Protein AF-A0A8T3RCW5-F1 (afdb_monomer_lite)

Secondary structure (DSSP, 8-state):
----HHHHHHHHTTEEEETTEEEEE--------PPPTTTTTTPPPPPTTTT-HHHHHHHHHHHH---

Structure (mmCIF, N/CA/C/O backbone):
data_AF-A0A8T3RCW5-F1
#
_entry.id   AF-A0A8T3RCW5-F1
#
loop_
_atom_site.group_PDB
_atom_site.id
_atom_site.type_symbol
_atom_site.label_atom_id
_atom_site.label_alt_id
_atom_site.label_comp_id
_atom_site.label_asym_id
_atom_site.label_entity_id
_atom_site.label_seq_id
_atom_site.pdbx_PDB_ins_code
_atom_site.Cartn_x
_atom_site.Cartn_y
_atom_site.Cartn_z
_atom_site.occupancy
_atom_site.B_iso_or_equiv
_atom_site.auth_seq_id
_atom_site.auth_comp_id
_atom_site.auth_asym_id
_atom_site.auth_atom_id
_atom_site.pdbx_PDB_model_num
ATOM 1 N N . MET A 1 1 ? 21.107 20.370 -18.043 1.00 46.34 1 MET A N 1
ATOM 2 C CA . MET A 1 1 ? 21.172 19.479 -16.864 1.00 46.34 1 MET A CA 1
ATOM 3 C C . MET A 1 1 ? 22.406 18.596 -17.013 1.00 46.34 1 MET A C 1
ATOM 5 O O . MET A 1 1 ? 22.385 17.680 -17.822 1.00 46.34 1 MET A O 1
ATOM 9 N N . LEU A 1 2 ?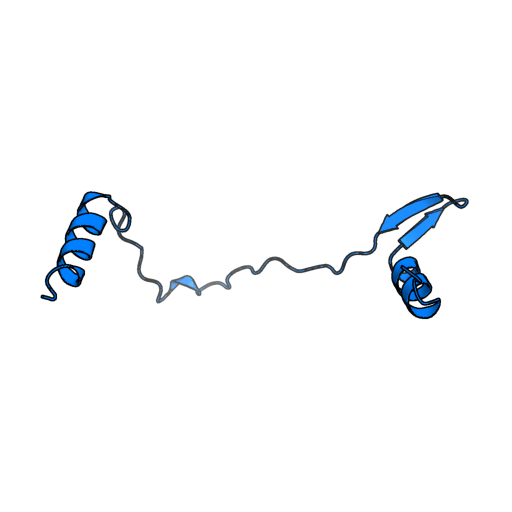 23.511 18.933 -16.340 1.00 51.66 2 LEU A N 1
ATOM 10 C CA . LEU A 1 2 ? 24.746 18.139 -16.361 1.00 51.66 2 LEU A CA 1
ATOM 11 C C . LEU A 1 2 ? 24.639 17.071 -15.270 1.00 51.66 2 LEU A C 1
ATOM 13 O O . LEU A 1 2 ? 24.645 17.401 -14.089 1.00 51.66 2 LEU A O 1
ATOM 17 N N . VAL A 1 3 ? 24.485 15.808 -15.662 1.00 58.97 3 VAL A N 1
ATOM 18 C CA . VAL A 1 3 ? 24.524 14.685 -14.717 1.00 58.97 3 VAL A CA 1
ATOM 19 C C . VAL A 1 3 ? 25.989 14.442 -14.367 1.00 58.97 3 VAL A C 1
ATOM 21 O O . VAL A 1 3 ? 26.803 14.174 -1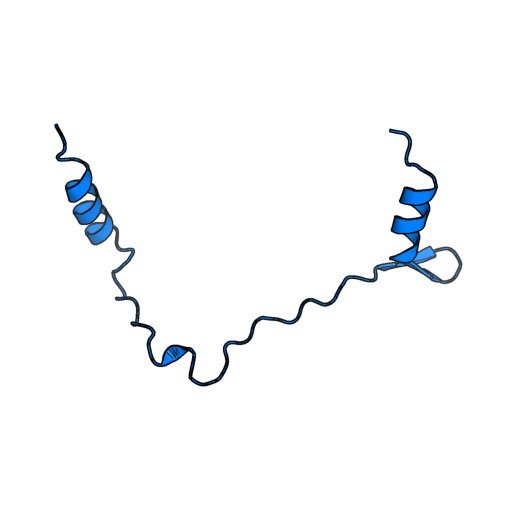5.250 1.00 58.97 3 VAL A O 1
ATOM 24 N N . ASN A 1 4 ? 26.335 14.567 -13.087 1.00 78.69 4 ASN A N 1
ATOM 25 C CA . ASN A 1 4 ? 27.683 14.290 -12.599 1.00 78.69 4 ASN A CA 1
ATOM 26 C C . ASN A 1 4 ? 28.036 12.817 -12.898 1.00 78.69 4 ASN A C 1
ATOM 28 O O . ASN A 1 4 ? 27.201 11.928 -12.732 1.00 78.69 4 ASN A O 1
ATOM 32 N N . MET A 1 5 ? 29.270 12.538 -13.328 1.00 70.75 5 MET A N 1
ATOM 33 C CA . MET A 1 5 ? 29.744 11.186 -13.662 1.00 70.75 5 MET A CA 1
ATOM 34 C C . MET A 1 5 ? 29.507 10.181 -12.521 1.00 70.75 5 MET A C 1
ATOM 36 O O . MET A 1 5 ? 29.190 9.016 -12.766 1.00 70.75 5 MET A O 1
ATOM 40 N N . LEU A 1 6 ? 29.590 10.641 -11.269 1.00 70.00 6 LEU A N 1
ATOM 41 C CA . LEU A 1 6 ? 29.291 9.829 -10.089 1.00 70.00 6 LEU A CA 1
ATOM 42 C C . LEU A 1 6 ? 27.807 9.431 -10.012 1.00 70.00 6 LEU A C 1
ATOM 44 O O . LEU A 1 6 ? 27.474 8.289 -9.697 1.00 70.00 6 LEU A O 1
ATOM 48 N N . GLU A 1 7 ? 26.915 10.358 -10.352 1.00 65.94 7 GLU A N 1
ATOM 49 C CA . GLU A 1 7 ? 25.470 10.142 -10.364 1.00 65.94 7 GLU A CA 1
ATOM 50 C C . GLU A 1 7 ? 25.060 9.203 -11.509 1.00 65.94 7 GLU A C 1
ATOM 52 O O . GLU A 1 7 ? 24.256 8.291 -11.314 1.00 65.94 7 GLU A O 1
ATOM 57 N N . ALA A 1 8 ? 25.681 9.351 -12.683 1.00 67.69 8 ALA A N 1
ATOM 58 C CA . ALA A 1 8 ? 25.495 8.440 -13.809 1.00 67.69 8 ALA A CA 1
ATOM 59 C C . ALA A 1 8 ? 25.958 7.010 -13.473 1.00 67.69 8 ALA A C 1
ATOM 61 O O . ALA A 1 8 ? 25.245 6.045 -13.753 1.00 67.69 8 ALA A O 1
ATOM 62 N N . LYS A 1 9 ? 27.113 6.866 -12.805 1.00 66.06 9 LYS A N 1
ATOM 63 C CA . LYS A 1 9 ? 27.647 5.564 -12.373 1.00 66.06 9 LYS A CA 1
ATOM 64 C C . LYS A 1 9 ? 26.760 4.894 -11.319 1.00 66.06 9 LYS A C 1
ATOM 66 O O . LYS A 1 9 ? 26.524 3.692 -11.398 1.00 66.06 9 LYS A O 1
ATOM 71 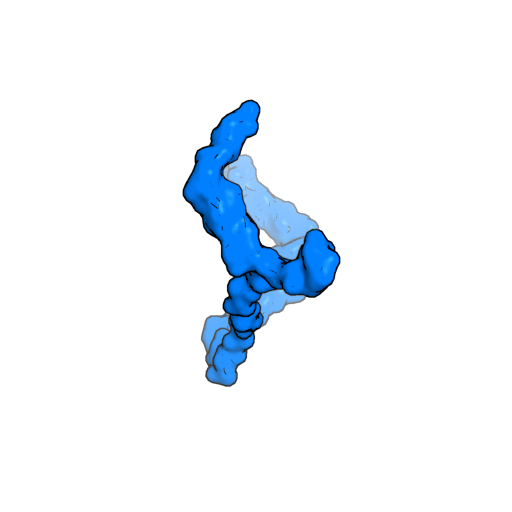N N . SER A 1 10 ? 26.23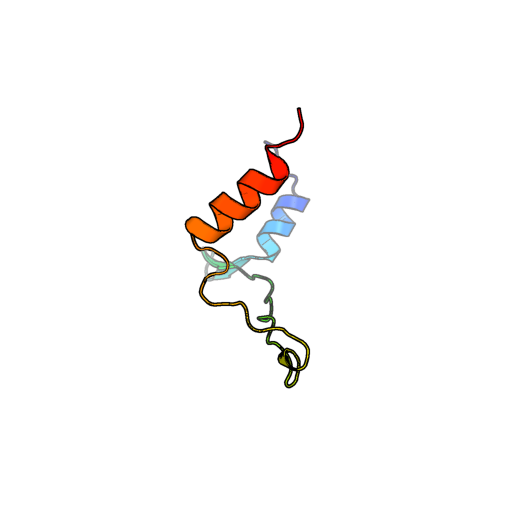2 5.672 -10.375 1.00 65.62 10 SER A N 1
ATOM 72 C CA . SER A 1 10 ? 25.278 5.194 -9.365 1.00 65.62 10 SER A CA 1
ATOM 73 C C . SER A 1 10 ? 23.959 4.717 -9.986 1.00 65.62 10 SER A C 1
ATOM 75 O O . SER A 1 10 ? 23.400 3.703 -9.584 1.00 65.62 10 SER A O 1
ATOM 77 N N . ARG A 1 11 ? 23.469 5.390 -11.033 1.00 66.38 11 ARG A N 1
ATOM 78 C CA . ARG A 1 11 ? 22.270 4.937 -11.756 1.00 66.38 11 ARG A CA 1
ATOM 79 C C . ARG A 1 11 ? 22.524 3.635 -12.523 1.00 66.38 11 ARG A C 1
ATOM 81 O O . ARG A 1 11 ? 21.655 2.762 -12.530 1.00 66.38 11 ARG A O 1
ATOM 88 N N . LEU A 1 12 ? 23.715 3.47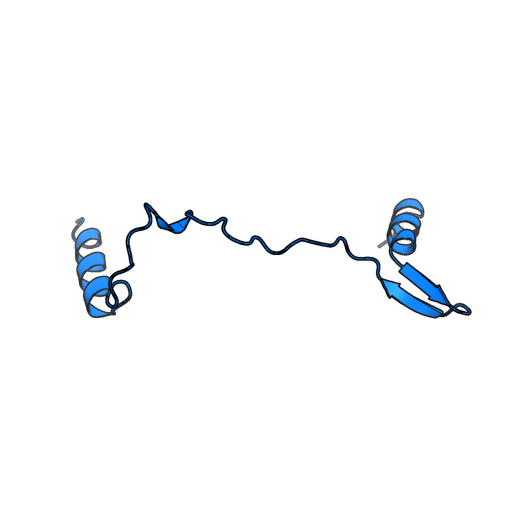7 -13.108 1.00 66.00 12 LEU A N 1
ATOM 89 C CA . LEU A 1 12 ? 24.096 2.274 -13.855 1.00 66.00 12 LEU A CA 1
ATOM 90 C C . LEU A 1 12 ? 24.254 1.028 -12.976 1.00 66.00 12 LEU A C 1
ATOM 92 O O . LEU A 1 12 ? 23.950 -0.066 -13.436 1.00 66.00 12 LEU A O 1
ATOM 96 N N . SER A 1 13 ? 24.690 1.168 -11.720 1.00 69.38 13 SER A N 1
ATOM 97 C CA . SER A 1 13 ? 24.887 0.017 -10.822 1.00 69.38 13 SER A CA 1
ATOM 98 C C . SER A 1 13 ? 23.586 -0.722 -10.484 1.00 69.38 13 SER A C 1
ATOM 100 O O . SER A 1 13 ? 23.624 -1.888 -10.102 1.00 69.38 13 SER A O 1
ATOM 102 N N . SER A 1 14 ? 22.432 -0.072 -10.663 1.00 74.12 14 SER A N 1
ATOM 103 C CA . SER A 1 14 ? 21.109 -0.684 -10.490 1.00 74.12 14 SER A CA 1
ATOM 104 C C . SER A 1 14 ? 20.586 -1.409 -11.735 1.00 74.12 14 SER A C 1
ATOM 106 O O . SER A 1 14 ? 19.482 -1.946 -11.700 1.00 74.12 14 SER A O 1
ATOM 108 N N . LEU A 1 15 ? 21.328 -1.416 -12.844 1.00 77.81 15 LEU A N 1
ATOM 109 C CA . LEU A 1 15 ? 20.877 -1.941 -14.130 1.00 77.81 15 LEU A CA 1
ATOM 110 C C . LEU A 1 15 ? 21.686 -3.180 -14.532 1.00 77.81 15 LEU A C 1
ATOM 112 O O . LEU A 1 15 ? 22.911 -3.193 -14.463 1.00 77.81 15 LEU A O 1
ATOM 116 N N . VAL A 1 16 ? 20.992 -4.218 -14.992 1.00 78.44 16 VAL A N 1
ATOM 117 C CA . VAL A 1 16 ? 21.590 -5.437 -15.546 1.00 78.44 16 VAL A CA 1
ATOM 118 C C . VAL A 1 16 ? 21.556 -5.336 -17.064 1.00 78.44 16 VAL A C 1
ATOM 120 O O . VAL A 1 16 ? 20.497 -5.083 -17.644 1.00 78.44 16 VAL A O 1
ATOM 123 N N . ALA A 1 17 ? 22.701 -5.555 -17.710 1.00 83.00 17 ALA A N 1
ATOM 124 C CA . ALA A 1 17 ? 22.832 -5.544 -19.162 1.00 83.00 17 ALA A CA 1
ATOM 125 C C . ALA A 1 17 ? 23.235 -6.925 -19.695 1.00 83.00 17 ALA A C 1
ATOM 127 O O . ALA A 1 17 ? 24.059 -7.615 -19.096 1.00 83.00 17 ALA A O 1
ATOM 128 N N . ARG A 1 18 ? 22.689 -7.310 -20.850 1.00 78.19 18 ARG A N 1
ATOM 129 C CA . ARG A 1 18 ? 23.086 -8.501 -21.609 1.00 78.19 18 ARG A CA 1
ATOM 130 C C . ARG A 1 18 ? 23.344 -8.088 -23.054 1.00 78.19 18 ARG A C 1
ATOM 132 O O . ARG A 1 18 ? 22.493 -7.452 -23.665 1.00 78.19 18 ARG A O 1
ATOM 139 N N . ASN A 1 19 ? 24.512 -8.440 -23.595 1.00 82.31 19 ASN A N 1
ATOM 140 C CA . ASN A 1 19 ? 24.917 -8.109 -24.971 1.00 82.31 19 ASN A CA 1
ATOM 141 C C . ASN A 1 19 ? 24.788 -6.608 -25.315 1.00 82.31 19 ASN A C 1
ATOM 143 O O . ASN A 1 19 ? 24.331 -6.253 -26.395 1.00 82.31 19 ASN A O 1
ATOM 147 N N . GLY A 1 20 ? 25.142 -5.719 -24.381 1.00 81.06 20 GLY A N 1
ATOM 148 C CA . GLY A 1 20 ? 25.069 -4.266 -24.588 1.00 81.06 20 GLY A CA 1
ATOM 149 C C . GLY A 1 20 ? 23.669 -3.651 -24.456 1.00 81.06 20 GLY A C 1
ATOM 150 O O . GLY A 1 20 ? 23.551 -2.430 -24.499 1.00 81.06 20 GLY A O 1
ATOM 151 N N . ALA A 1 21 ? 22.624 -4.456 -24.233 1.00 77.94 21 ALA A N 1
ATOM 152 C CA . ALA A 1 21 ? 21.263 -3.985 -23.990 1.00 77.94 21 ALA A CA 1
ATOM 153 C C . ALA A 1 21 ? 20.876 -4.124 -22.510 1.00 77.94 21 ALA A C 1
ATOM 155 O O . ALA A 1 21 ? 21.199 -5.123 -21.864 1.00 77.94 21 ALA A O 1
ATOM 156 N N . LEU A 1 22 ? 20.167 -3.132 -21.967 1.00 80.31 22 LEU A N 1
ATOM 157 C CA . LEU A 1 22 ? 19.613 -3.183 -20.613 1.00 80.31 22 LEU A CA 1
ATOM 158 C C . LEU A 1 22 ? 18.445 -4.174 -20.569 1.00 80.31 22 LEU A C 1
ATOM 160 O O . LEU A 1 22 ? 17.502 -4.045 -21.345 1.00 80.31 22 LEU A O 1
ATOM 164 N N . VAL A 1 23 ? 18.502 -5.146 -19.660 1.00 84.38 23 VAL A N 1
ATOM 165 C CA . VAL A 1 23 ? 17.511 -6.231 -19.567 1.00 84.38 23 VAL A CA 1
ATOM 166 C C . VAL A 1 23 ? 16.725 -6.236 -18.260 1.00 84.38 23 VAL A C 1
ATOM 168 O O . VAL A 1 23 ? 15.612 -6.750 -18.234 1.00 84.38 23 VAL A O 1
ATOM 171 N N . ALA A 1 24 ? 17.263 -5.669 -17.177 1.00 82.19 24 ALA A N 1
ATOM 172 C CA . ALA A 1 24 ? 16.550 -5.590 -15.905 1.00 82.19 24 ALA A CA 1
ATOM 173 C C . ALA A 1 24 ? 17.057 -4.443 -15.026 1.00 82.19 24 ALA A C 1
ATOM 175 O O . ALA A 1 24 ? 18.188 -3.979 -15.172 1.00 82.19 24 ALA A O 1
ATOM 176 N N . LYS A 1 25 ? 16.220 -4.022 -14.074 1.00 83.50 25 LYS A N 1
ATOM 177 C CA . LYS A 1 25 ? 16.584 -3.088 -13.007 1.00 83.50 25 LYS A CA 1
ATOM 178 C C . LYS A 1 25 ? 16.483 -3.793 -11.659 1.00 83.50 25 LYS A C 1
ATOM 180 O O . LYS A 1 25 ? 15.447 -4.364 -11.333 1.00 83.50 25 LYS A O 1
ATOM 185 N N . ILE A 1 26 ? 17.546 -3.717 -10.870 1.00 83.62 26 ILE A N 1
ATOM 186 C CA . ILE A 1 26 ? 17.575 -4.173 -9.486 1.00 83.62 26 ILE A CA 1
ATOM 187 C C . ILE A 1 26 ? 16.813 -3.146 -8.651 1.00 83.62 26 ILE A C 1
ATOM 189 O O . ILE A 1 26 ? 17.202 -1.980 -8.553 1.00 83.62 26 ILE A O 1
ATOM 193 N N . VAL A 1 27 ? 15.708 -3.583 -8.053 1.00 84.00 27 VAL A N 1
ATOM 194 C CA . VAL A 1 27 ? 14.915 -2.783 -7.118 1.00 84.00 27 VAL A CA 1
ATOM 195 C C . VAL A 1 27 ? 15.029 -3.414 -5.740 1.00 84.00 27 VAL A C 1
ATOM 197 O O . VAL A 1 27 ? 15.021 -4.636 -5.603 1.00 84.00 27 VAL A O 1
ATOM 200 N N . LYS A 1 28 ? 15.154 -2.576 -4.708 1.00 84.38 28 LYS A N 1
ATOM 201 C CA . LYS A 1 28 ? 15.153 -3.045 -3.325 1.00 84.38 28 LYS A CA 1
ATOM 202 C C . LYS A 1 28 ? 13.840 -3.775 -3.050 1.00 84.38 28 LYS A C 1
ATOM 204 O O . LYS A 1 28 ? 12.768 -3.191 -3.195 1.00 84.38 28 LYS A O 1
ATOM 209 N N . TYR A 1 29 ? 13.938 -5.029 -2.626 1.00 85.44 29 TYR A N 1
ATOM 210 C CA . TYR A 1 29 ? 12.779 -5.773 -2.161 1.00 85.44 29 TYR A CA 1
ATOM 211 C C . TYR A 1 29 ? 12.253 -5.147 -0.866 1.00 85.44 29 TYR A C 1
ATOM 213 O O . TYR A 1 29 ? 13.003 -4.954 0.095 1.00 85.44 29 TYR A O 1
ATOM 221 N N . VAL A 1 30 ? 10.964 -4.820 -0.852 1.00 87.44 30 VAL A N 1
ATOM 222 C CA . VAL A 1 30 ? 10.248 -4.362 0.338 1.00 87.44 30 VAL A CA 1
ATOM 223 C C . VAL A 1 30 ? 9.256 -5.457 0.696 1.00 87.44 30 VAL A C 1
ATOM 225 O O . VAL A 1 30 ? 8.316 -5.710 -0.053 1.00 87.44 30 VAL A O 1
ATOM 228 N N . ALA A 1 31 ? 9.494 -6.136 1.820 1.00 87.75 31 ALA A N 1
ATOM 229 C CA . ALA A 1 31 ? 8.601 -7.189 2.282 1.00 87.75 31 ALA A CA 1
ATOM 230 C C . ALA A 1 31 ? 7.221 -6.597 2.629 1.00 87.75 31 ALA A C 1
ATOM 232 O O . ALA A 1 31 ? 7.160 -5.544 3.276 1.00 87.75 31 ALA A O 1
ATOM 233 N N . PRO A 1 32 ? 6.114 -7.253 2.238 1.00 83.62 32 PRO A N 1
ATOM 234 C CA . PRO A 1 32 ? 4.785 -6.818 2.641 1.00 83.62 32 PRO A CA 1
ATOM 235 C C . PRO A 1 32 ? 4.661 -6.887 4.166 1.00 83.62 32 PRO A C 1
ATOM 237 O O . PRO A 1 32 ? 5.076 -7.860 4.799 1.00 83.62 32 PRO A O 1
ATOM 240 N N . LYS A 1 33 ? 4.085 -5.845 4.773 1.00 83.00 33 LYS A N 1
ATOM 241 C CA . LYS A 1 33 ? 3.862 -5.790 6.222 1.00 83.00 33 LYS A CA 1
ATOM 242 C C . LYS A 1 33 ? 2.691 -6.703 6.587 1.00 83.00 33 LYS A C 1
ATOM 244 O O . LYS A 1 33 ? 1.541 -6.272 6.607 1.00 83.00 33 LYS A O 1
ATOM 249 N N . VAL A 1 34 ? 2.984 -7.970 6.862 1.00 85.38 34 VAL A N 1
ATOM 250 C CA . VAL A 1 34 ? 1.994 -8.931 7.364 1.00 85.38 34 VAL A CA 1
ATOM 251 C C . VAL A 1 34 ? 1.785 -8.680 8.855 1.00 85.38 34 VAL A C 1
ATOM 253 O O . VAL A 1 34 ? 2.745 -8.577 9.620 1.00 85.38 34 VAL A O 1
ATOM 256 N N . ARG A 1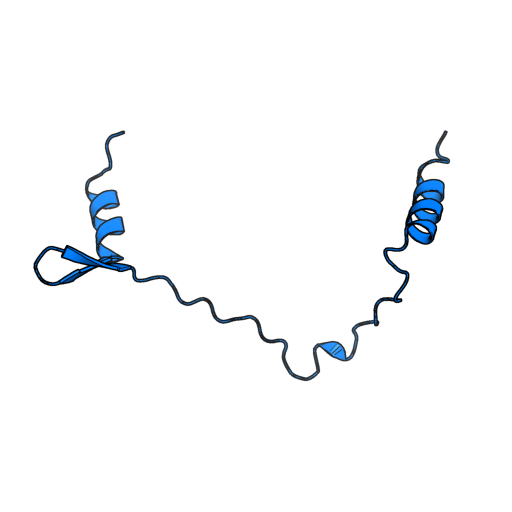 35 ? 0.525 -8.538 9.277 1.00 80.69 35 ARG A N 1
ATOM 257 C CA . ARG A 1 35 ? 0.189 -8.376 10.697 1.00 80.69 35 ARG A CA 1
ATOM 258 C C . ARG A 1 35 ? 0.460 -9.700 11.431 1.00 80.69 35 ARG A C 1
ATOM 260 O O . ARG A 1 35 ? 0.010 -10.737 10.944 1.00 80.69 35 ARG A O 1
ATOM 267 N N . PRO A 1 36 ? 1.166 -9.695 12.576 1.00 84.31 36 PRO A N 1
ATOM 268 C CA . PRO A 1 36 ? 1.410 -10.918 13.330 1.00 84.31 36 PRO A CA 1
ATOM 269 C C . PRO A 1 36 ? 0.103 -11.476 13.925 1.00 84.31 36 PRO A C 1
ATOM 271 O O . PRO A 1 36 ? -0.848 -10.714 14.148 1.00 84.31 36 PRO A O 1
ATOM 274 N N . PRO A 1 37 ? 0.043 -12.786 14.223 1.00 82.19 37 PRO A N 1
ATOM 275 C CA . PRO A 1 37 ? -1.072 -13.375 14.957 1.00 82.19 37 PRO A CA 1
ATOM 276 C C . PRO A 1 37 ? -1.315 -12.620 16.271 1.00 82.19 37 PRO A C 1
ATOM 278 O O . PRO A 1 37 ? -0.380 -12.359 17.023 1.00 82.19 37 PRO A O 1
ATOM 281 N N . GLY A 1 38 ? -2.564 -12.232 16.536 1.00 83.38 38 GLY A N 1
ATOM 282 C CA . GLY A 1 38 ? -2.926 -11.446 17.722 1.00 83.38 38 GLY A CA 1
ATOM 283 C C . GLY A 1 38 ? -2.873 -9.925 17.548 1.00 83.38 38 GLY A C 1
ATOM 284 O O . GLY A 1 38 ? -3.356 -9.220 18.426 1.00 83.38 38 GLY A O 1
ATOM 285 N N . ALA A 1 39 ? -2.423 -9.397 16.401 1.00 82.31 39 ALA A N 1
ATOM 286 C CA . ALA A 1 39 ? -2.456 -7.953 16.112 1.00 82.31 39 ALA A CA 1
ATOM 287 C C . ALA A 1 39 ? -3.871 -7.328 16.107 1.00 82.31 39 ALA A C 1
ATOM 289 O O . ALA A 1 39 ? -4.007 -6.117 15.962 1.00 82.31 39 ALA A O 1
ATOM 290 N N . TRP A 1 40 ? -4.910 -8.156 16.215 1.00 77.44 40 TRP A N 1
ATOM 291 C CA . TRP A 1 40 ? -6.320 -7.780 16.186 1.00 77.44 40 TRP A CA 1
ATOM 292 C C . TRP A 1 40 ? -6.965 -7.835 17.582 1.00 77.44 40 TRP A C 1
ATOM 294 O O . TRP A 1 40 ? -8.126 -7.477 17.707 1.00 77.44 40 TRP A O 1
ATOM 304 N N . ARG A 1 41 ? -6.238 -8.286 18.623 1.00 76.44 41 ARG A N 1
ATOM 305 C CA . ARG A 1 41 ? -6.792 -8.564 19.964 1.00 76.44 41 ARG A CA 1
ATOM 306 C C . ARG A 1 41 ? -7.437 -7.338 20.623 1.00 76.44 41 ARG A C 1
ATOM 308 O O . ARG A 1 41 ? -8.459 -7.499 21.273 1.00 76.44 41 ARG A O 1
ATOM 315 N N . ASP A 1 42 ? -6.875 -6.154 20.394 1.00 83.62 42 ASP A N 1
ATOM 316 C CA . ASP A 1 42 ? -7.337 -4.891 20.987 1.00 83.62 42 ASP A CA 1
ATOM 317 C C . ASP A 1 42 ? -7.825 -3.890 19.923 1.00 83.62 42 ASP A C 1
ATOM 319 O O . ASP A 1 42 ? -7.905 -2.688 20.173 1.00 83.62 42 ASP A O 1
ATOM 323 N N . GLN A 1 43 ? -8.114 -4.364 18.703 1.00 79.94 43 GLN A N 1
ATOM 324 C CA . GLN A 1 43 ? -8.727 -3.521 17.676 1.00 79.94 43 GLN A CA 1
ATOM 325 C C . GLN A 1 43 ? -10.246 -3.583 17.808 1.00 79.94 43 GLN A C 1
ATOM 327 O O . GLN A 1 43 ? -10.836 -4.660 17.848 1.00 79.94 43 GLN A O 1
ATOM 332 N N . VAL A 1 44 ? -10.873 -2.412 17.852 1.00 79.81 44 VAL A N 1
ATOM 333 C CA . VAL A 1 44 ? -12.329 -2.282 17.817 1.00 79.81 44 VAL A CA 1
ATOM 334 C C . VAL A 1 44 ? -12.774 -2.429 16.365 1.00 79.81 44 VAL A C 1
ATOM 336 O O . VAL A 1 44 ? -12.194 -1.810 15.471 1.00 79.81 44 VAL A O 1
ATOM 339 N N . ALA A 1 45 ? -13.773 -3.277 16.120 1.00 80.44 45 ALA A N 1
ATOM 340 C CA . ALA A 1 45 ? -14.402 -3.351 14.810 1.00 80.44 45 ALA A CA 1
ATOM 341 C C . ALA A 1 45 ? -15.041 -1.993 14.494 1.00 80.44 45 ALA A C 1
ATOM 343 O O . ALA A 1 45 ? -15.761 -1.442 15.327 1.00 80.44 45 ALA A O 1
ATOM 344 N N . TYR A 1 46 ? -14.763 -1.449 13.310 1.00 80.00 46 TYR A N 1
ATOM 345 C CA . TYR A 1 46 ? -15.485 -0.272 12.843 1.00 80.00 46 TYR A CA 1
ATOM 346 C C . TYR A 1 46 ? -16.967 -0.626 12.711 1.00 80.00 46 TYR A C 1
ATOM 348 O O . TYR A 1 46 ? -17.296 -1.706 12.220 1.00 80.00 46 TYR A O 1
ATOM 356 N N . ALA A 1 47 ? -17.841 0.267 13.171 1.00 81.75 47 ALA A N 1
ATOM 357 C CA . ALA A 1 47 ? -19.267 0.144 12.911 1.00 81.75 47 ALA A CA 1
ATOM 358 C C . ALA A 1 47 ? -19.510 0.300 11.404 1.00 81.75 47 ALA A C 1
ATOM 360 O O . ALA A 1 47 ? -18.845 1.112 10.766 1.00 81.75 47 ALA A O 1
ATOM 361 N N . ASP A 1 48 ? -20.424 -0.474 10.820 1.00 83.12 48 ASP A N 1
ATOM 362 C CA . ASP A 1 48 ? -20.645 -0.482 9.364 1.00 83.12 48 ASP A CA 1
ATOM 363 C C . ASP A 1 48 ? -21.113 0.878 8.810 1.00 83.12 48 ASP A C 1
ATOM 365 O O . ASP A 1 48 ? -20.992 1.152 7.617 1.00 83.12 48 ASP A O 1
ATOM 369 N N . ASP A 1 49 ? -21.621 1.743 9.682 1.00 84.31 49 ASP A N 1
ATOM 370 C CA . ASP A 1 49 ? -22.165 3.065 9.397 1.00 84.31 49 ASP A CA 1
ATOM 371 C C . ASP A 1 49 ? -21.199 4.219 9.714 1.00 84.31 49 ASP A C 1
ATOM 373 O O . ASP A 1 49 ? -21.587 5.381 9.586 1.00 84.31 49 ASP A O 1
ATOM 377 N N . TRP A 1 50 ? -19.941 3.932 10.079 1.00 83.00 50 TRP A N 1
ATOM 378 C CA . TRP A 1 50 ? -18.993 4.963 10.521 1.00 83.00 50 TRP A CA 1
ATOM 379 C C . TRP A 1 50 ? -18.732 6.057 9.468 1.00 83.00 50 TRP A C 1
ATOM 381 O O . TRP A 1 50 ? -18.478 7.197 9.844 1.00 83.00 50 TRP A O 1
ATOM 391 N N . ASP A 1 51 ? -18.807 5.716 8.174 1.00 85.56 51 ASP A N 1
ATOM 392 C CA . ASP A 1 51 ? -18.655 6.639 7.033 1.00 85.56 51 ASP A CA 1
ATOM 393 C C . ASP A 1 51 ? -19.991 6.887 6.306 1.00 85.56 51 ASP A C 1
ATOM 395 O O . ASP A 1 51 ? -20.052 7.144 5.101 1.00 85.56 51 ASP A O 1
ATOM 399 N N . SER A 1 52 ? -21.114 6.746 7.016 1.00 89.06 52 SER A N 1
ATOM 400 C CA . SER A 1 52 ? -22.416 7.073 6.445 1.00 89.06 52 SER A CA 1
ATOM 401 C C . SER A 1 52 ? -22.580 8.591 6.307 1.00 89.06 52 SER A C 1
ATOM 403 O O . SER A 1 52 ? -22.107 9.378 7.131 1.00 89.06 52 SER A O 1
ATOM 405 N N . SER A 1 53 ? -23.296 9.032 5.268 1.00 87.19 53 SER A N 1
ATOM 406 C CA . SER A 1 53 ? -23.574 10.459 5.061 1.00 87.19 53 SER A CA 1
ATOM 407 C C . SER A 1 53 ? -24.388 11.076 6.203 1.00 87.19 53 SER A C 1
ATOM 409 O O . SER A 1 53 ? -24.211 12.256 6.494 1.00 87.19 53 SER A O 1
ATOM 411 N N . ALA A 1 54 ? -25.242 10.285 6.862 1.00 87.19 54 ALA A N 1
ATOM 412 C CA . ALA A 1 54 ? -26.018 10.711 8.021 1.00 87.19 54 ALA A CA 1
ATOM 413 C C . ALA A 1 54 ? -25.110 10.974 9.232 1.00 87.19 54 ALA A C 1
ATOM 415 O O . ALA A 1 54 ? -25.120 12.079 9.770 1.00 87.19 54 ALA A O 1
ATOM 416 N N . THR A 1 55 ? -24.254 10.010 9.589 1.00 86.12 55 THR A N 1
ATOM 417 C CA . THR A 1 55 ? -23.278 10.144 10.683 1.00 86.12 55 THR A CA 1
ATOM 418 C C . THR A 1 55 ? -22.323 11.310 10.434 1.00 86.12 55 THR A C 1
ATOM 420 O O . THR A 1 55 ? -22.082 12.122 11.323 1.00 86.12 55 THR A O 1
ATOM 423 N N . ASN A 1 56 ? -21.828 11.458 9.204 1.00 88.88 56 ASN A N 1
ATOM 424 C CA . ASN A 1 56 ? -20.937 12.557 8.838 1.00 88.88 56 ASN A CA 1
ATOM 425 C C . ASN A 1 56 ? -21.628 13.932 8.931 1.00 88.88 56 ASN A C 1
ATOM 427 O O . ASN A 1 56 ? -20.986 14.905 9.327 1.00 88.88 56 ASN A O 1
ATOM 431 N N . ALA A 1 57 ? -22.923 14.028 8.607 1.00 87.94 57 ALA A N 1
ATOM 432 C CA . ALA A 1 57 ? -23.692 15.263 8.763 1.00 87.94 57 ALA A CA 1
ATOM 433 C C . ALA A 1 57 ? -23.904 15.622 10.243 1.00 87.94 57 ALA A C 1
ATOM 435 O O . ALA A 1 57 ? -23.679 16.768 10.624 1.00 87.94 57 ALA A O 1
ATOM 436 N N . GLU A 1 58 ? -24.265 14.648 11.086 1.00 86.19 58 GLU A N 1
ATOM 437 C CA . GLU A 1 58 ? -24.385 14.837 12.540 1.00 86.19 58 GLU A CA 1
ATOM 438 C C . GLU A 1 58 ? -23.065 15.308 13.157 1.00 86.19 58 GLU A C 1
ATOM 440 O O . GLU A 1 58 ? -23.038 16.281 13.910 1.00 86.19 58 GLU A O 1
ATOM 445 N N . VAL A 1 59 ? -21.953 14.672 12.779 1.00 86.25 59 VAL A N 1
ATOM 446 C CA . VAL A 1 59 ? -20.612 15.075 13.212 1.00 86.25 59 VAL A CA 1
ATOM 447 C C . VAL A 1 59 ? -20.293 16.490 12.735 1.00 86.25 59 VAL A C 1
ATOM 449 O O . VAL A 1 59 ? -19.795 17.288 13.523 1.00 86.25 59 VAL A O 1
ATOM 452 N N . ALA A 1 60 ? -20.608 16.842 11.486 1.00 87.12 60 ALA A N 1
ATOM 453 C CA . ALA A 1 60 ? -20.369 18.186 10.965 1.00 87.12 60 ALA A CA 1
ATOM 454 C C . ALA A 1 60 ? -21.130 19.260 11.760 1.00 87.12 60 ALA A C 1
ATOM 456 O O . ALA A 1 60 ? -20.560 20.309 12.058 1.00 87.12 60 ALA A O 1
ATOM 457 N N . HIS A 1 61 ? -22.375 18.989 12.166 1.00 85.75 61 HIS A N 1
ATOM 458 C CA . HIS A 1 61 ? -23.157 19.907 12.999 1.00 85.75 61 HIS A CA 1
ATOM 459 C C . HIS A 1 61 ? -22.482 20.215 14.346 1.00 85.75 61 HIS A C 1
ATOM 461 O O . HIS A 1 61 ? -22.513 21.364 14.778 1.00 85.75 61 HIS A O 1
ATOM 467 N N . LEU A 1 62 ? -21.791 19.248 14.964 1.00 85.31 62 LEU A N 1
ATOM 468 C CA . LEU A 1 62 ? -21.068 19.453 16.232 1.00 85.31 62 LEU A CA 1
ATOM 469 C C . LEU A 1 62 ? -19.909 20.460 16.135 1.00 85.31 62 LEU A C 1
ATOM 471 O O . LEU A 1 62 ? -19.490 20.997 17.157 1.00 85.31 62 LEU A O 1
ATOM 475 N N . PHE A 1 63 ? -19.377 20.702 14.934 1.00 83.38 63 PHE A N 1
ATOM 476 C CA . PHE A 1 63 ? -18.248 21.613 14.707 1.00 83.38 63 PHE A CA 1
ATOM 477 C C . PHE A 1 63 ? -18.647 22.925 14.021 1.00 83.38 63 PHE A C 1
ATOM 479 O O . PHE A 1 63 ? -17.822 23.833 13.929 1.00 83.38 63 PHE A O 1
ATOM 486 N N . LEU A 1 64 ? -19.885 23.033 13.531 1.00 80.06 64 LEU A N 1
ATOM 487 C CA . LEU A 1 64 ? -20.396 24.227 12.852 1.00 80.06 64 LEU A CA 1
ATOM 488 C C . LEU A 1 64 ? -21.126 25.192 13.800 1.00 80.06 64 LEU A C 1
ATOM 490 O O . LEU A 1 64 ? -21.246 26.364 13.465 1.00 80.06 64 LEU A O 1
ATOM 494 N N . ASP A 1 65 ? -21.539 24.740 14.989 1.00 63.34 65 ASP A N 1
ATOM 495 C CA . ASP A 1 65 ? -22.254 25.544 16.000 1.00 63.34 65 ASP A CA 1
ATOM 496 C C . ASP A 1 65 ? -21.316 26.400 16.884 1.00 63.34 65 ASP A C 1
ATOM 498 O O . ASP A 1 65 ? -21.531 26.582 18.082 1.00 63.34 65 ASP A O 1
ATOM 502 N N . THR A 1 66 ? -20.243 26.934 16.293 1.00 59.00 66 THR A N 1
ATOM 503 C CA . THR A 1 66 ? -19.323 27.861 16.978 1.00 59.00 66 THR A CA 1
ATOM 504 C C . THR A 1 66 ? -19.361 29.241 16.318 1.00 59.00 66 THR A C 1
ATOM 506 O O . THR A 1 66 ? -18.392 29.638 15.679 1.00 59.00 66 THR A O 1
ATOM 509 N N . ASP A 1 67 ? -20.497 29.935 16.438 1.00 49.84 67 ASP A N 1
ATOM 510 C CA . ASP A 1 67 ? -20.605 31.408 16.534 1.00 49.84 67 ASP A CA 1
ATOM 511 C C . ASP A 1 67 ? -22.034 31.845 16.917 1.00 49.84 67 ASP A C 1
ATOM 513 O O . ASP A 1 67 ? -22.985 31.542 16.159 1.00 49.84 67 ASP A O 1
#

Sequence (67 aa):
MLVNMLEAKSRLSSLVARNGALVAKIVKYVAPKVRPPGAWRDQVAYADDWDSSATNAEVAHLFLDTD

Radius of gyration: 26.31 Å; chains: 1; bounding box: 56×45×46 Å

pLDDT: mean 78.39, std 9.71, range [46.34, 89.06]

Foldseek 3Di:
DDQPPVNVVVQCVQFDDDPNHTDDGNDDDDDPPDQDPCNCVPPDDDDPCCVPPVVVVVVVVVVVPDD